Protein AF-A0A354NYS6-F1 (afdb_monomer_lite)

Structure (mmCIF, N/CA/C/O backbone):
data_AF-A0A354NYS6-F1
#
_entry.id   AF-A0A354NYS6-F1
#
loop_
_atom_site.group_PDB
_atom_site.id
_atom_site.type_symbol
_atom_site.label_atom_id
_atom_site.label_alt_id
_atom_site.label_comp_id
_atom_site.label_asym_id
_atom_site.label_entity_id
_atom_site.label_seq_id
_atom_site.pdbx_PDB_ins_code
_atom_site.Cartn_x
_atom_site.Cartn_y
_atom_site.Cartn_z
_atom_site.occupancy
_atom_site.B_iso_or_equiv
_atom_site.auth_seq_id
_atom_site.auth_comp_id
_atom_site.auth_asym_id
_atom_site.auth_atom_id
_atom_site.pdbx_PDB_model_num
ATOM 1 N N . MET A 1 1 ? -6.842 -20.917 21.125 1.00 61.81 1 MET A N 1
ATOM 2 C CA . MET A 1 1 ? -6.564 -19.754 20.259 1.00 61.81 1 MET A CA 1
ATOM 3 C C . MET A 1 1 ? -7.771 -18.839 20.348 1.00 61.81 1 MET A C 1
ATOM 5 O O . MET A 1 1 ? -8.872 -19.320 20.117 1.00 61.81 1 MET A O 1
ATOM 9 N N . SER A 1 2 ? -7.598 -17.599 20.796 1.00 90.88 2 SER A N 1
ATOM 10 C CA . SER A 1 2 ? -8.674 -16.603 20.840 1.00 90.88 2 SER A CA 1
ATOM 11 C C . SER A 1 2 ? -8.586 -15.707 19.608 1.00 90.88 2 SER A C 1
ATOM 13 O O . SER A 1 2 ? -7.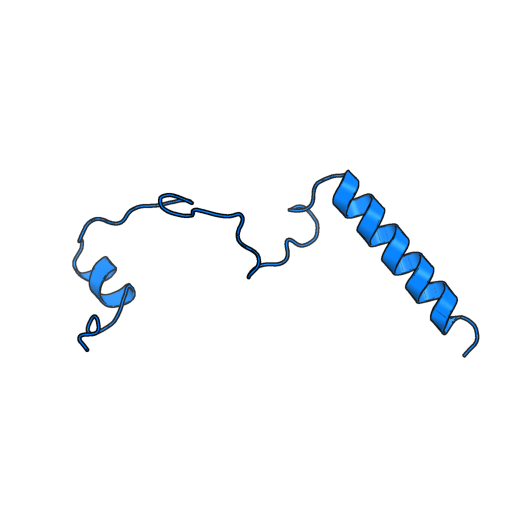494 -15.409 19.131 1.00 90.88 2 SER A O 1
ATOM 15 N N . VAL A 1 3 ? -9.739 -15.299 19.084 1.00 94.69 3 VAL A N 1
ATOM 16 C CA . VAL A 1 3 ? -9.858 -14.345 17.974 1.00 94.69 3 VAL A CA 1
ATOM 17 C C . VAL A 1 3 ? -10.788 -13.214 18.392 1.00 94.69 3 VAL A C 1
ATOM 19 O O . VAL A 1 3 ? -11.680 -13.419 19.218 1.00 94.69 3 VAL A O 1
ATOM 22 N N . LEU A 1 4 ? -10.580 -12.022 17.837 1.00 94.88 4 LEU A N 1
ATOM 23 C CA . LEU A 1 4 ? -11.456 -10.884 18.094 1.00 94.88 4 LEU A CA 1
ATOM 24 C C . LEU A 1 4 ? -12.788 -11.087 17.362 1.00 94.88 4 LEU A C 1
ATOM 26 O O . LEU A 1 4 ? -12.821 -11.136 16.132 1.00 94.88 4 LEU A O 1
ATOM 30 N N . ASN A 1 5 ? -13.882 -11.202 18.116 1.00 95.75 5 ASN A N 1
ATOM 31 C CA . ASN A 1 5 ? -15.211 -11.354 17.531 1.00 95.75 5 ASN A CA 1
ATOM 32 C C . ASN A 1 5 ? -15.585 -10.092 16.731 1.00 95.75 5 ASN A C 1
ATOM 34 O O . ASN A 1 5 ? -15.534 -8.992 17.273 1.00 95.75 5 ASN A O 1
ATOM 38 N N . GLY A 1 6 ? -15.919 -10.246 15.446 1.00 95.31 6 GLY A N 1
ATOM 39 C CA . GLY A 1 6 ? -16.217 -9.125 14.540 1.00 95.31 6 GLY A CA 1
ATOM 40 C C . GLY A 1 6 ? -14.998 -8.327 14.045 1.00 95.31 6 GLY A C 1
ATOM 41 O O . GLY A 1 6 ? -15.156 -7.397 13.256 1.00 95.31 6 GLY A O 1
ATOM 42 N N . GLY A 1 7 ? -13.781 -8.700 14.458 1.00 96.62 7 GLY A N 1
ATOM 43 C CA . GLY A 1 7 ? -12.534 -8.097 13.985 1.00 96.62 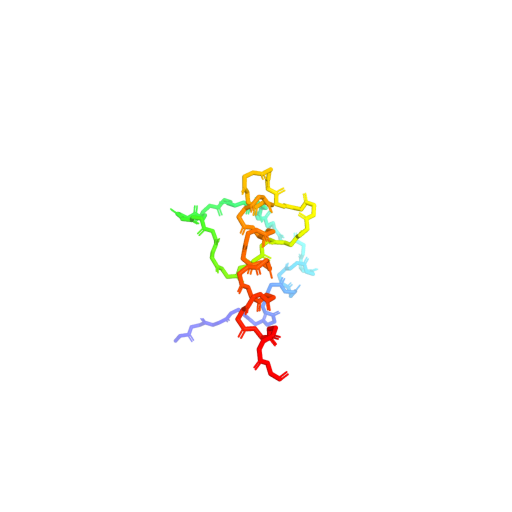7 GLY A CA 1
ATOM 44 C C . GLY A 1 7 ? -12.417 -6.589 14.245 1.00 96.62 7 GLY A C 1
ATOM 45 O O . GLY A 1 7 ? -13.033 -6.033 15.154 1.00 96.62 7 GLY A O 1
ATOM 46 N N . MET A 1 8 ? -11.603 -5.917 13.426 1.00 96.12 8 MET A N 1
ATOM 47 C CA . MET A 1 8 ? -11.347 -4.477 13.565 1.00 96.12 8 MET A CA 1
ATOM 48 C C . MET A 1 8 ? -12.586 -3.609 13.312 1.00 96.12 8 MET A C 1
ATOM 50 O O . MET A 1 8 ? -12.661 -2.510 13.853 1.00 96.12 8 MET A O 1
ATOM 54 N N . ALA A 1 9 ? -13.565 -4.091 12.538 1.00 97.06 9 ALA A N 1
ATOM 55 C CA . ALA A 1 9 ? -14.811 -3.365 12.295 1.00 97.06 9 ALA A CA 1
ATOM 56 C C . ALA A 1 9 ? -15.607 -3.171 13.597 1.00 97.06 9 ALA A C 1
ATOM 58 O O . ALA A 1 9 ? -15.889 -2.037 13.977 1.00 97.06 9 ALA A O 1
ATOM 59 N N . ALA A 1 10 ? -15.859 -4.255 14.340 1.00 97.44 10 ALA A N 1
ATOM 60 C CA . ALA A 1 10 ? -16.559 -4.186 15.626 1.00 97.44 10 ALA A CA 1
ATOM 61 C C . ALA A 1 10 ? -15.784 -3.368 16.677 1.00 97.44 10 ALA A C 1
ATOM 63 O O . ALA A 1 10 ? -16.380 -2.650 17.480 1.00 97.44 10 ALA A O 1
ATOM 64 N N . TRP A 1 11 ? -14.445 -3.429 16.653 1.00 97.31 11 TRP A N 1
ATOM 65 C CA . TRP A 1 11 ? -13.601 -2.603 17.522 1.00 97.31 11 TRP A CA 1
ATOM 66 C C . TRP A 1 11 ? -13.811 -1.106 17.266 1.00 97.31 11 TRP A C 1
ATOM 68 O O . TRP A 1 11 ? -14.032 -0.343 18.206 1.00 97.31 11 TRP A O 1
ATOM 78 N N . LEU A 1 12 ? -13.797 -0.690 15.998 1.00 96.69 12 LEU A N 1
ATOM 79 C CA . LEU A 1 12 ? -14.025 0.702 15.608 1.00 96.69 12 LEU A CA 1
ATOM 80 C C . LEU A 1 12 ? -15.437 1.179 15.973 1.00 96.69 12 LEU A C 1
ATOM 82 O O . LEU A 1 12 ? -15.584 2.269 16.523 1.00 96.69 12 LEU A O 1
ATOM 86 N N . GLU A 1 13 ? -16.461 0.361 15.726 1.00 97.38 13 GLU A N 1
ATOM 87 C CA . GLU A 1 13 ? -17.861 0.679 16.057 1.00 97.38 13 GLU A CA 1
ATOM 88 C C . GLU A 1 13 ? -18.090 0.862 17.563 1.00 97.38 13 GLU A C 1
ATOM 90 O O . GLU A 1 13 ? -18.927 1.664 17.97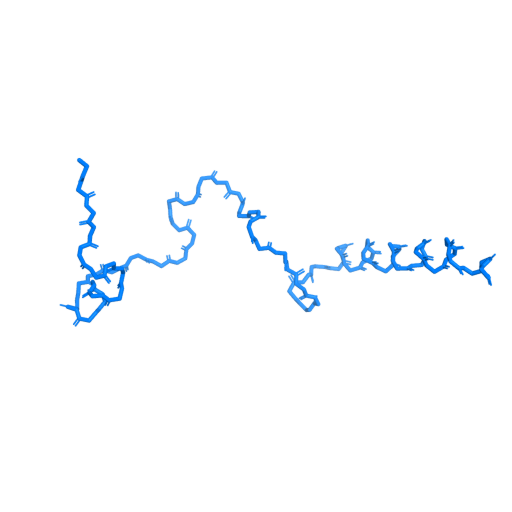3 1.00 97.38 13 GLU A O 1
ATOM 95 N N . SER A 1 14 ? -17.310 0.168 18.396 1.00 97.25 14 SER A N 1
ATOM 96 C CA . SER A 1 14 ? -17.360 0.313 19.855 1.00 97.25 14 SER A CA 1
ATOM 97 C C . SER A 1 14 ? -16.698 1.593 20.390 1.00 97.25 14 SER A C 1
ATOM 99 O O . SER A 1 14 ? -16.755 1.853 21.591 1.00 97.25 14 SER A O 1
ATOM 101 N N . GLY A 1 15 ? -16.076 2.404 19.525 1.00 97.38 15 GLY A N 1
ATOM 102 C CA . GLY A 1 15 ? -15.444 3.673 19.903 1.00 97.38 15 GLY A CA 1
ATOM 103 C C . GLY A 1 15 ? -14.131 3.522 20.677 1.00 97.38 15 GLY A C 1
ATOM 104 O O . GLY A 1 15 ? -13.672 4.475 21.309 1.00 97.38 15 GLY A O 1
ATOM 105 N N . LEU A 1 16 ? -13.525 2.334 20.647 1.00 97.00 16 LEU A N 1
ATOM 106 C CA . LEU A 1 16 ? -12.240 2.073 21.288 1.00 97.00 16 LEU A CA 1
ATOM 107 C C . LEU A 1 16 ? -11.085 2.733 20.512 1.00 97.00 16 LEU A C 1
ATOM 109 O O . LEU A 1 16 ? -11.165 2.899 19.291 1.00 97.00 16 LEU A O 1
ATOM 113 N N . PRO A 1 17 ? -9.990 3.116 21.197 1.00 96.44 17 PRO A N 1
ATOM 114 C CA . PRO A 1 17 ? -8.866 3.781 20.554 1.00 96.44 17 PRO A CA 1
ATOM 115 C C . PRO A 1 17 ? -8.179 2.867 19.535 1.00 96.44 17 PRO A C 1
ATOM 117 O O . PRO A 1 17 ? -8.104 1.647 19.710 1.00 96.44 17 PRO A O 1
ATOM 120 N N . VAL A 1 18 ? -7.640 3.488 18.486 1.00 95.19 18 VAL A N 1
ATOM 121 C CA . VAL A 1 18 ? -6.812 2.833 17.471 1.00 95.19 18 VAL A CA 1
ATOM 122 C C . VAL A 1 18 ? -5.558 3.650 17.213 1.00 95.19 18 VAL A C 1
ATOM 124 O O . VAL A 1 18 ? -5.585 4.883 17.199 1.00 95.19 18 VAL A O 1
ATOM 127 N N . GLU A 1 19 ? -4.464 2.944 16.980 1.00 95.06 19 GLU A N 1
ATOM 128 C CA . GLU A 1 19 ? -3.231 3.525 16.476 1.00 95.06 19 GLU A CA 1
ATOM 129 C C . GLU A 1 19 ? -3.298 3.677 14.948 1.00 95.06 19 GLU A C 1
ATOM 131 O O . GLU A 1 19 ? -4.026 2.947 14.272 1.00 95.06 19 GLU A O 1
ATOM 136 N N . LYS A 1 20 ? -2.582 4.662 14.395 1.00 90.62 20 LYS A N 1
ATOM 137 C CA . LYS A 1 20 ? -2.597 4.988 12.960 1.00 90.62 20 LYS A CA 1
ATOM 138 C C . LYS A 1 20 ? -1.180 5.083 12.401 1.00 90.62 20 LYS A C 1
ATOM 140 O O . LYS A 1 20 ? -0.234 5.376 13.126 1.00 90.62 20 LYS A O 1
ATOM 145 N N . GLY A 1 21 ? -1.065 4.931 11.084 1.00 89.44 21 GLY A N 1
ATOM 146 C CA . GLY A 1 21 ? 0.216 4.977 10.380 1.00 89.44 21 GLY A CA 1
ATOM 147 C C . GLY A 1 21 ? 1.008 3.680 10.537 1.00 89.44 21 GLY A C 1
ATOM 148 O O . GLY A 1 21 ? 0.453 2.642 10.879 1.00 89.44 21 GLY A O 1
ATOM 149 N N . LEU A 1 22 ? 2.313 3.743 10.278 1.00 89.06 22 LEU A N 1
ATOM 150 C CA . LEU A 1 22 ? 3.214 2.583 10.306 1.00 89.06 22 LEU A CA 1
ATOM 151 C C . LEU A 1 22 ? 3.745 2.268 11.714 1.00 89.06 22 LEU A C 1
ATOM 153 O O . LEU A 1 22 ? 4.834 1.716 11.864 1.00 89.06 22 LEU A O 1
ATOM 157 N N . SER A 1 23 ? 3.021 2.649 12.765 1.00 90.44 23 SER A N 1
ATOM 158 C CA . SER A 1 23 ? 3.477 2.351 14.119 1.00 90.44 23 SER A CA 1
ATOM 159 C C . SER A 1 23 ? 3.488 0.841 14.370 1.00 90.44 23 SER A C 1
ATOM 161 O O . SER A 1 23 ? 2.587 0.122 13.939 1.00 90.44 23 SER A O 1
ATOM 163 N N . GLY A 1 24 ? 4.552 0.346 15.005 1.00 86.56 24 GLY A N 1
ATOM 164 C CA . GLY A 1 24 ? 4.791 -1.087 15.206 1.00 86.56 24 GLY A CA 1
ATOM 165 C C . GLY A 1 24 ? 5.205 -1.867 13.948 1.00 86.56 24 GLY A C 1
ATOM 166 O O . GLY A 1 24 ? 5.503 -3.057 14.047 1.00 86.56 24 GLY A O 1
ATOM 167 N N . VAL A 1 25 ? 5.271 -1.227 12.775 1.00 89.44 25 VAL A N 1
ATOM 168 C CA . VAL A 1 25 ? 5.761 -1.851 11.539 1.00 89.44 25 VAL A CA 1
ATOM 169 C C . VAL A 1 25 ? 7.292 -1.872 11.566 1.00 89.44 25 VAL A C 1
ATOM 171 O O . VAL A 1 25 ? 7.948 -0.837 11.492 1.00 89.44 25 VAL A O 1
ATOM 174 N N . MET A 1 26 ? 7.869 -3.070 11.684 1.00 90.50 26 MET A N 1
ATOM 175 C CA . MET A 1 26 ? 9.317 -3.261 11.877 1.00 90.50 26 MET A CA 1
ATOM 176 C C . MET A 1 26 ? 10.121 -3.343 10.569 1.00 90.50 26 MET A C 1
ATOM 178 O O . MET A 1 26 ? 11.350 -3.326 10.597 1.00 90.50 26 MET A O 1
ATOM 182 N N . SER A 1 27 ? 9.447 -3.443 9.423 1.00 88.56 27 SER A N 1
ATOM 183 C CA . SER A 1 27 ? 10.058 -3.503 8.092 1.00 88.56 27 SER A CA 1
ATOM 184 C C . SER A 1 27 ? 9.166 -2.826 7.060 1.00 88.56 27 SER A C 1
ATOM 186 O O . SER A 1 27 ? 7.956 -2.754 7.242 1.00 88.56 27 SER A O 1
ATOM 188 N N . ILE A 1 28 ? 9.747 -2.372 5.951 1.00 82.75 28 ILE A N 1
ATOM 189 C CA . ILE A 1 28 ? 8.984 -1.758 4.856 1.00 82.75 28 ILE A CA 1
ATOM 190 C C . ILE A 1 28 ? 7.906 -2.749 4.364 1.00 82.75 28 ILE A C 1
ATOM 192 O O . ILE A 1 28 ? 8.256 -3.903 4.100 1.00 82.75 28 ILE A O 1
ATOM 196 N N . PRO A 1 29 ? 6.625 -2.340 4.253 1.00 85.88 29 PRO A N 1
ATOM 197 C CA . PRO A 1 29 ? 5.567 -3.188 3.706 1.00 85.88 29 PRO A CA 1
ATOM 198 C C . PRO A 1 29 ? 5.878 -3.624 2.269 1.00 85.88 29 PRO A C 1
ATOM 200 O O . PRO A 1 29 ? 6.282 -2.807 1.442 1.00 85.88 29 PRO A O 1
ATOM 203 N N . THR A 1 30 ? 5.701 -4.911 1.973 1.00 87.88 30 THR A N 1
ATOM 204 C CA . THR A 1 30 ? 5.953 -5.515 0.646 1.00 87.88 30 THR A CA 1
ATOM 205 C C . THR A 1 30 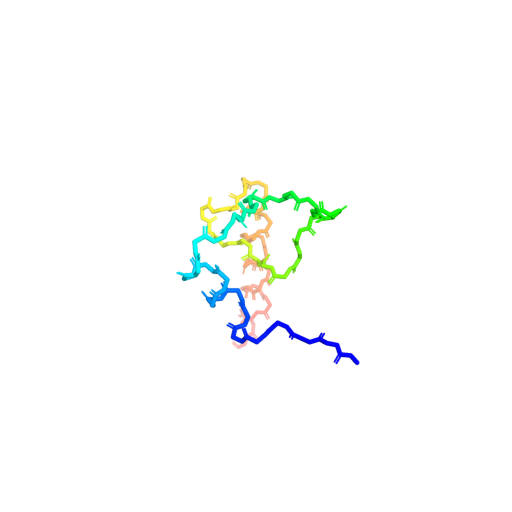? 4.705 -6.144 0.028 1.00 87.88 30 THR A C 1
ATOM 207 O O . THR A 1 30 ? 4.757 -6.715 -1.058 1.00 87.88 30 THR A O 1
ATOM 210 N N . ASP A 1 31 ? 3.578 -6.046 0.724 1.00 88.38 31 ASP A N 1
ATOM 211 C CA . ASP A 1 31 ? 2.261 -6.558 0.355 1.00 88.38 31 ASP A CA 1
ATOM 212 C C . ASP A 1 31 ? 1.482 -5.613 -0.574 1.00 88.38 31 ASP A C 1
ATOM 214 O O . ASP A 1 31 ? 0.446 -5.991 -1.119 1.00 88.38 31 ASP A O 1
ATOM 218 N N . VAL A 1 32 ? 1.998 -4.402 -0.799 1.00 85.06 32 VAL A N 1
ATOM 219 C CA . VAL A 1 32 ? 1.434 -3.410 -1.716 1.00 85.06 32 VAL A CA 1
ATOM 220 C C . VAL A 1 32 ? 2.502 -2.964 -2.710 1.00 85.06 32 VAL A C 1
ATOM 222 O O . VAL A 1 32 ? 3.609 -2.596 -2.327 1.00 85.06 32 VAL A O 1
ATOM 225 N N . LEU A 1 33 ? 2.151 -2.961 -3.998 1.00 83.31 33 LEU A N 1
ATOM 226 C CA . LEU A 1 33 ? 2.964 -2.389 -5.071 1.00 83.31 33 LEU A CA 1
ATOM 227 C C . LEU A 1 33 ? 2.481 -0.959 -5.365 1.00 83.31 33 LEU A C 1
ATOM 229 O O . LEU A 1 33 ? 1.368 -0.803 -5.874 1.00 83.31 33 LEU A O 1
ATOM 233 N N . PRO A 1 34 ? 3.286 0.086 -5.095 1.00 79.06 34 PRO A N 1
ATOM 234 C CA . PRO A 1 34 ? 2.928 1.457 -5.450 1.00 79.06 34 PRO A CA 1
ATOM 235 C C . PRO A 1 34 ? 2.787 1.616 -6.972 1.00 79.06 34 PRO A C 1
ATOM 237 O O . PRO A 1 34 ? 3.613 1.109 -7.744 1.00 79.06 34 PRO A O 1
ATOM 240 N N . MET A 1 35 ? 1.753 2.333 -7.41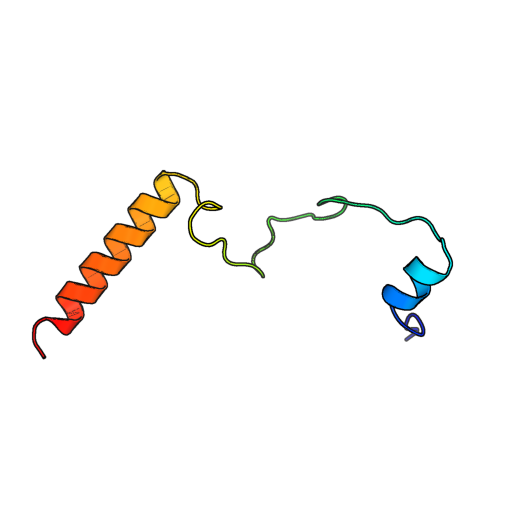9 1.00 77.38 35 MET A N 1
ATOM 241 C CA . MET A 1 35 ? 1.470 2.565 -8.841 1.00 77.38 35 MET A CA 1
ATOM 242 C C . MET A 1 35 ? 1.535 4.052 -9.195 1.00 77.38 35 MET A C 1
ATOM 244 O O . MET A 1 35 ? 1.133 4.905 -8.413 1.00 77.38 35 MET A O 1
ATOM 248 N N . GLY A 1 36 ? 1.997 4.352 -10.413 1.00 70.19 36 GLY A N 1
ATOM 249 C CA . GLY A 1 36 ? 1.909 5.688 -11.009 1.00 70.19 36 GLY A CA 1
ATOM 250 C C . GLY A 1 36 ? 2.479 6.809 -10.120 1.00 70.19 36 GLY A C 1
ATOM 251 O O . GLY A 1 36 ? 3.671 6.771 -9.831 1.00 70.19 36 GLY A O 1
ATOM 252 N N . PRO A 1 37 ? 1.670 7.807 -9.705 1.00 63.38 37 PRO A N 1
ATOM 253 C CA . PRO A 1 37 ? 2.137 8.997 -8.982 1.00 63.38 37 PRO A CA 1
ATOM 254 C C . PRO A 1 37 ? 2.675 8.711 -7.572 1.00 63.38 37 PRO A C 1
ATOM 256 O O . PRO A 1 37 ? 3.357 9.565 -7.012 1.00 63.38 37 PRO A O 1
ATOM 259 N N . ASP A 1 38 ? 2.405 7.525 -7.017 1.00 73.56 38 ASP A N 1
ATOM 260 C CA . ASP A 1 38 ? 2.949 7.095 -5.723 1.00 73.56 38 ASP A CA 1
ATOM 261 C C . ASP A 1 38 ? 4.400 6.592 -5.840 1.00 73.56 38 ASP A C 1
ATOM 263 O O . ASP A 1 38 ? 5.059 6.322 -4.833 1.00 73.56 38 ASP A O 1
ATOM 267 N N . ARG A 1 39 ? 4.915 6.452 -7.069 1.00 76.38 39 ARG A N 1
ATOM 268 C CA . ARG A 1 39 ? 6.307 6.088 -7.347 1.00 76.38 39 ARG A CA 1
ATOM 269 C C . ARG A 1 39 ? 7.200 7.319 -7.342 1.00 76.38 39 ARG A C 1
ATOM 271 O O . ARG A 1 39 ? 6.832 8.383 -7.841 1.00 76.38 39 ARG A O 1
ATOM 278 N N . ASN A 1 40 ? 8.421 7.160 -6.837 1.00 82.94 40 ASN A N 1
ATOM 279 C CA . ASN A 1 40 ? 9.427 8.208 -6.975 1.00 82.94 40 ASN A CA 1
ATOM 280 C C . ASN A 1 40 ? 9.986 8.245 -8.416 1.00 82.94 40 ASN A C 1
ATOM 282 O O . ASN A 1 40 ? 9.757 7.348 -9.228 1.00 82.94 40 ASN A O 1
ATOM 286 N N . PHE A 1 41 ? 10.747 9.292 -8.742 1.00 84.25 41 PHE A N 1
ATOM 287 C CA . PHE A 1 41 ? 11.304 9.472 -10.086 1.00 84.25 41 PHE A CA 1
ATOM 288 C C . PHE A 1 41 ? 12.176 8.291 -10.553 1.00 84.25 41 PHE A C 1
ATOM 290 O O . PHE A 1 41 ? 12.060 7.865 -11.700 1.00 84.25 41 PHE A O 1
ATOM 297 N N . ALA A 1 42 ? 13.023 7.737 -9.681 1.00 86.06 42 ALA A N 1
ATOM 298 C CA . ALA A 1 42 ? 13.885 6.609 -10.031 1.00 86.06 42 ALA A CA 1
ATOM 299 C C . ALA A 1 42 ? 13.068 5.337 -10.310 1.00 86.06 42 ALA A C 1
ATOM 301 O O . ALA A 1 42 ? 13.350 4.617 -11.268 1.00 86.06 42 ALA A O 1
ATOM 302 N N . ASP A 1 43 ? 12.011 5.102 -9.531 1.00 84.56 43 ASP A N 1
ATOM 303 C CA . ASP A 1 43 ? 11.088 3.985 -9.742 1.00 84.56 43 ASP A CA 1
ATOM 304 C C . ASP A 1 43 ? 10.367 4.104 -11.089 1.00 84.56 43 ASP A C 1
ATOM 306 O O . ASP A 1 43 ? 10.192 3.108 -11.791 1.00 84.56 43 ASP A O 1
ATOM 310 N N . MET A 1 44 ? 9.991 5.323 -11.488 1.00 88.81 44 MET A N 1
ATOM 311 C CA . MET A 1 44 ? 9.380 5.574 -12.794 1.00 88.81 44 MET A CA 1
ATOM 312 C C . MET A 1 44 ? 10.352 5.329 -13.951 1.00 88.81 44 MET A C 1
ATOM 314 O O . MET A 1 44 ? 9.955 4.741 -14.953 1.00 88.81 44 MET A O 1
ATOM 318 N N . VAL A 1 45 ? 11.627 5.706 -13.812 1.00 90.19 45 VAL A N 1
ATOM 319 C CA . VAL A 1 45 ? 12.657 5.388 -14.819 1.00 90.19 45 VAL A CA 1
ATOM 320 C C . VAL A 1 45 ? 12.833 3.874 -14.965 1.00 90.19 45 VAL A C 1
ATOM 322 O O . VAL A 1 45 ? 12.886 3.368 -16.085 1.00 90.19 45 VAL A O 1
ATOM 325 N N . ASN A 1 46 ? 12.882 3.142 -13.850 1.00 88.94 46 ASN A N 1
ATOM 326 C CA . ASN A 1 46 ? 12.979 1.681 -13.873 1.00 88.94 46 ASN A CA 1
ATOM 327 C C . ASN A 1 46 ? 11.741 1.034 -14.508 1.00 88.94 46 ASN A C 1
ATOM 329 O O . ASN A 1 46 ? 11.873 0.082 -15.273 1.00 88.94 46 ASN A O 1
ATOM 333 N N . TYR A 1 47 ? 10.552 1.570 -14.226 1.00 86.56 47 TYR A N 1
ATOM 334 C CA . TYR A 1 47 ? 9.307 1.098 -14.823 1.00 86.56 47 TYR A CA 1
ATOM 335 C C . TYR A 1 47 ? 9.293 1.269 -16.346 1.00 86.56 47 TYR A C 1
ATOM 337 O O . TYR A 1 47 ? 9.006 0.311 -17.056 1.00 86.56 47 TYR A O 1
ATOM 345 N N . LEU A 1 48 ? 9.664 2.448 -16.852 1.00 91.56 48 LEU A N 1
ATOM 346 C CA . LEU A 1 48 ? 9.695 2.709 -18.295 1.00 91.56 48 LEU A CA 1
ATOM 347 C C . LEU A 1 48 ? 10.719 1.826 -19.017 1.00 91.56 48 LEU A C 1
ATOM 349 O O . LEU A 1 48 ? 10.423 1.298 -20.084 1.00 91.56 48 LEU A O 1
ATOM 353 N N . ARG A 1 49 ? 11.899 1.612 -18.418 1.00 93.50 49 ARG A N 1
ATOM 354 C CA . ARG A 1 49 ? 12.898 0.685 -18.974 1.00 93.50 49 ARG A CA 1
ATOM 355 C C . ARG A 1 49 ? 12.338 -0.732 -19.091 1.00 93.50 49 ARG A C 1
ATOM 357 O O . ARG A 1 49 ? 12.543 -1.390 -20.104 1.00 93.50 49 ARG A O 1
ATOM 364 N N . TRP A 1 50 ? 11.626 -1.192 -18.064 1.00 93.00 50 TRP A N 1
ATOM 365 C CA . TRP A 1 50 ? 10.981 -2.500 -18.099 1.00 93.00 50 TRP A CA 1
ATOM 366 C C . TRP A 1 50 ? 9.922 -2.592 -19.210 1.00 93.00 50 TRP A C 1
ATOM 368 O O . TRP A 1 50 ? 9.869 -3.606 -19.903 1.00 93.00 50 TRP A O 1
ATOM 378 N N . GLU A 1 51 ? 9.114 -1.546 -19.421 1.00 92.56 51 GLU A N 1
ATOM 379 C CA . GLU A 1 51 ? 8.136 -1.509 -20.519 1.00 92.56 51 GLU A CA 1
ATOM 380 C C . GLU A 1 51 ? 8.804 -1.561 -21.904 1.00 92.56 51 GLU A C 1
ATOM 382 O O . GLU A 1 51 ? 8.327 -2.279 -22.783 1.00 92.56 51 GLU A O 1
ATOM 387 N N . GLU A 1 52 ? 9.923 -0.858 -22.098 1.00 95.81 52 GLU A N 1
ATOM 388 C CA . GLU A 1 52 ? 10.695 -0.865 -23.351 1.00 95.81 52 GLU A CA 1
ATOM 389 C C . GLU A 1 52 ? 11.297 -2.249 -23.647 1.00 95.81 52 GLU A C 1
ATOM 391 O O . GLU A 1 52 ? 11.114 -2.796 -24.737 1.00 95.81 52 GLU A O 1
ATOM 396 N N . GLU A 1 53 ? 11.941 -2.872 -22.654 1.00 95.75 53 GLU A N 1
ATOM 397 C CA . GLU A 1 53 ? 12.473 -4.237 -22.767 1.00 95.75 53 GLU A CA 1
ATOM 398 C C . GLU A 1 53 ? 11.367 -5.258 -23.081 1.00 95.75 53 GLU A C 1
ATOM 400 O O . GLU A 1 53 ? 11.567 -6.189 -23.870 1.00 95.75 53 GLU A O 1
ATOM 405 N N . LEU A 1 54 ? 10.183 -5.080 -22.485 1.00 94.31 54 LEU A N 1
ATOM 406 C CA . LEU A 1 54 ? 9.016 -5.910 -22.759 1.00 94.31 54 LEU A CA 1
ATOM 407 C C . LEU A 1 54 ? 8.526 -5.731 -24.200 1.00 94.31 54 LEU A C 1
ATOM 409 O O . LEU A 1 54 ? 8.202 -6.724 -24.849 1.00 94.31 54 LEU A O 1
ATOM 413 N N . GLY A 1 55 ? 8.503 -4.495 -24.703 1.00 93.75 55 GLY A N 1
ATOM 414 C CA . GLY A 1 55 ? 8.188 -4.186 -26.098 1.00 93.75 55 GLY A CA 1
ATOM 415 C C . GLY A 1 55 ? 9.117 -4.926 -27.056 1.00 93.75 55 GLY A C 1
ATOM 416 O O . GLY A 1 55 ? 8.653 -5.740 -27.854 1.00 93.75 55 GLY A O 1
ATOM 417 N N . HIS A 1 56 ? 10.431 -4.753 -26.898 1.00 94.38 56 HIS A N 1
ATOM 418 C CA . HIS A 1 56 ? 11.436 -5.428 -27.727 1.00 94.38 56 HIS A CA 1
ATOM 419 C C . HIS A 1 56 ? 11.315 -6.953 -27.712 1.00 94.38 56 HIS A C 1
ATOM 421 O O . HIS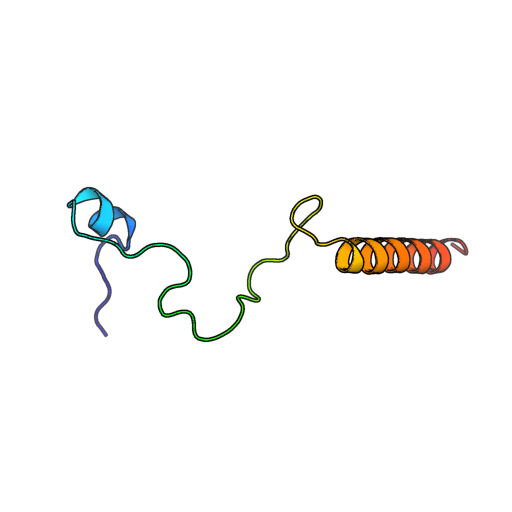 A 1 56 ? 11.473 -7.605 -28.746 1.00 94.38 56 HIS A O 1
ATOM 427 N N . LYS A 1 57 ? 10.999 -7.542 -26.553 1.00 92.25 57 LYS A N 1
ATOM 428 C CA . LYS A 1 57 ? 10.802 -8.991 -26.427 1.00 92.25 57 LYS A CA 1
ATOM 429 C C . LYS A 1 57 ? 9.685 -9.520 -27.336 1.00 92.25 57 LYS A C 1
ATOM 431 O O . LYS A 1 57 ? 9.764 -10.671 -27.763 1.00 92.25 57 LYS A O 1
ATOM 436 N N . TYR A 1 58 ? 8.652 -8.723 -27.603 1.00 91.88 58 TYR A N 1
ATOM 437 C CA . TYR A 1 58 ? 7.480 -9.144 -28.376 1.00 91.88 58 TYR A CA 1
ATOM 438 C C . TYR A 1 58 ? 7.357 -8.467 -29.752 1.00 91.88 58 TYR A C 1
ATOM 440 O O . TYR A 1 58 ? 6.448 -8.805 -30.502 1.00 91.88 58 TYR A O 1
ATOM 448 N N . GLU A 1 59 ? 8.285 -7.584 -30.131 1.00 85.81 59 GLU A N 1
ATOM 449 C CA . GLU A 1 59 ? 8.352 -6.956 -31.465 1.00 85.81 59 GLU A CA 1
ATOM 450 C C . GLU A 1 59 ? 8.658 -7.941 -32.608 1.00 85.81 59 GLU A C 1
ATOM 452 O O . GLU A 1 59 ? 8.426 -7.625 -33.770 1.00 85.81 59 GLU A O 1
ATOM 457 N N . THR A 1 60 ? 9.181 -9.131 -32.301 1.00 62.81 60 THR A N 1
ATOM 458 C CA . THR A 1 60 ? 9.532 -10.168 -33.295 1.00 62.81 60 THR A CA 1
ATOM 459 C C . THR A 1 60 ? 8.501 -11.301 -33.410 1.00 62.81 60 THR A C 1
ATOM 461 O O . THR A 1 60 ? 8.828 -12.375 -33.918 1.00 62.81 60 THR A O 1
ATOM 464 N N . GLY A 1 61 ? 7.268 -11.070 -32.943 1.00 55.78 61 GLY A N 1
ATOM 465 C CA . GLY A 1 61 ? 6.116 -11.966 -33.125 1.00 55.78 61 GLY A CA 1
ATOM 466 C C . GLY A 1 61 ? 5.413 -11.804 -34.468 1.00 55.78 61 GLY A C 1
ATOM 467 O O . GLY A 1 61 ? 5.262 -10.648 -34.919 1.00 55.78 61 GLY A O 1
#

Foldseek 3Di:
DDDDVVPVVVVVVVVHDDDDDCPPPPDDDPPDDDDDPSDDPVRVVVVVVVVVVVCVVPVVD

Sequence (61 aa):
MSVLNGGMAAWLESGLPVEKGLSGVMSIPTDVLPMGPDRNFADMVNYLRWEEELGHKYETG

pLDDT: mean 88.25, std 9.52, range [55.78, 97.44]

Radius of gyration: 20.7 Å; chains: 1; bounding box: 32×29×55 Å

Secondary structure (DSSP, 8-state):
----TTHHHHHHHTT-----SSTT--S---S----GGGS-HHHHHHHHHHHHHHHHHHTT-